Protein AF-A0A5S3RJX4-F1 (afdb_monomer_lite)

Radius of gyration: 30.33 Å; chains: 1; bounding box: 46×41×97 Å

Foldseek 3Di:
DDDDDPDPDDDPPDPPPCPPPPDDPVVVVVVVVVVVVVVPDCVVVVLVCCLCVVLNDADPPDPSVVVSLVVVQVVCVVVPPPDGDDDDDDDDDDDDDDD

Sequence (99 aa):
MKKIITGLLLTSSFLVSAAAPEFTEKQLQQVAELRTNASSSDLSYQLLESLTTEVGPRLPGTENDKKAVAWAQAKFKELGFDKVWLEEATFPEWRRFSE

Structure (mmCIF, N/CA/C/O backbone):
data_AF-A0A5S3RJX4-F1
#
_entry.id   AF-A0A5S3RJX4-F1
#
loop_
_atom_site.group_PDB
_atom_site.id
_atom_site.type_symbol
_atom_site.label_atom_id
_atom_site.label_alt_id
_atom_site.label_comp_id
_atom_site.label_asym_id
_atom_site.label_entity_id
_atom_site.label_seq_id
_atom_site.pdbx_PDB_ins_code
_atom_site.Cartn_x
_atom_site.Cartn_y
_atom_site.Cartn_z
_atom_site.occupancy
_atom_site.B_iso_or_equiv
_atom_site.auth_seq_id
_atom_site.auth_comp_id
_atom_site.auth_asym_id
_atom_site.auth_atom_id
_atom_site.pdbx_PDB_model_num
ATOM 1 N N . MET A 1 1 ? -0.122 29.740 81.166 1.00 45.62 1 MET A N 1
ATOM 2 C CA . MET A 1 1 ? 0.220 28.455 80.509 1.00 45.62 1 MET A CA 1
ATOM 3 C C . MET A 1 1 ? -1.078 27.715 80.213 1.00 45.62 1 MET A C 1
ATOM 5 O O . MET A 1 1 ? -1.849 27.586 81.153 1.00 45.62 1 MET A O 1
ATOM 9 N N . LYS A 1 2 ? -1.282 27.233 78.968 1.00 40.66 2 LYS A N 1
ATOM 10 C CA . LYS A 1 2 ? -2.522 26.636 78.390 1.00 40.66 2 LYS A CA 1
ATOM 11 C C . LYS A 1 2 ? -3.553 27.701 77.958 1.00 40.66 2 LYS A C 1
ATOM 13 O O . LYS A 1 2 ? -3.951 28.491 78.793 1.00 40.66 2 LYS A O 1
ATOM 18 N N . LYS A 1 3 ? -4.041 27.814 76.718 1.00 43.72 3 LYS A N 1
ATOM 19 C CA . LYS A 1 3 ? -3.878 27.101 75.435 1.00 43.72 3 LYS A CA 1
ATOM 20 C C . LYS A 1 3 ? -4.188 28.138 74.337 1.00 43.72 3 LYS A C 1
ATOM 22 O O . LYS A 1 3 ? -5.279 28.693 74.341 1.00 43.72 3 LYS A O 1
ATOM 27 N N . ILE A 1 4 ? -3.247 28.400 73.432 1.00 57.53 4 ILE A N 1
ATOM 28 C CA . ILE A 1 4 ? -3.464 29.181 72.205 1.00 57.53 4 ILE A CA 1
ATOM 29 C C . ILE A 1 4 ? -3.614 28.158 71.085 1.00 57.53 4 ILE A C 1
ATOM 31 O O . ILE A 1 4 ? -2.591 27.652 70.649 1.00 57.53 4 ILE A O 1
ATOM 35 N N . ILE A 1 5 ? -4.832 27.815 70.657 1.00 54.75 5 ILE A N 1
ATOM 36 C CA . ILE A 1 5 ? -5.083 27.196 69.341 1.00 54.75 5 ILE A CA 1
ATOM 37 C C . ILE A 1 5 ? -6.501 27.604 68.917 1.00 54.75 5 ILE A C 1
ATOM 39 O O . ILE A 1 5 ? -7.464 26.868 69.119 1.00 54.75 5 ILE A O 1
ATOM 43 N N . THR A 1 6 ? -6.634 28.813 68.377 1.00 49.16 6 THR A N 1
ATOM 44 C CA . THR A 1 6 ? -7.857 29.265 67.707 1.00 49.16 6 THR A CA 1
ATOM 45 C C . THR A 1 6 ? -7.665 29.079 66.205 1.00 49.16 6 THR A C 1
ATOM 47 O O . THR A 1 6 ? -6.875 29.786 65.594 1.00 49.16 6 THR A O 1
ATOM 50 N N . GLY A 1 7 ? -8.381 28.100 65.646 1.00 47.56 7 GLY A N 1
ATOM 51 C CA . GLY A 1 7 ? -8.961 28.139 64.300 1.00 47.56 7 GLY A CA 1
ATOM 52 C C . GLY A 1 7 ? -8.031 28.328 63.100 1.00 47.56 7 GLY A C 1
ATOM 53 O O . GLY A 1 7 ? -8.091 29.364 62.450 1.00 47.56 7 GLY A O 1
ATOM 54 N N . LEU A 1 8 ? -7.282 27.287 62.722 1.00 47.75 8 LEU A N 1
ATOM 55 C CA . LEU A 1 8 ? -6.777 27.124 61.354 1.00 47.75 8 LEU A CA 1
ATOM 56 C C . LEU A 1 8 ? -7.654 26.093 60.632 1.00 47.75 8 LEU A C 1
ATOM 58 O O . LEU A 1 8 ? -7.321 24.916 60.579 1.00 47.75 8 LEU A O 1
ATOM 62 N N . LEU A 1 9 ? -8.812 26.522 60.140 1.00 52.28 9 LEU A N 1
ATOM 63 C CA . LEU A 1 9 ? -9.700 25.712 59.302 1.00 52.28 9 LEU A CA 1
ATOM 64 C C . LEU A 1 9 ? -10.419 26.655 58.338 1.00 52.28 9 LEU A C 1
ATOM 66 O O . LEU A 1 9 ? -11.601 26.933 58.492 1.00 52.28 9 LEU A O 1
ATOM 70 N N . LEU A 1 10 ? -9.692 27.192 57.360 1.00 48.28 10 LEU A N 1
ATOM 71 C CA . LEU A 1 10 ? -10.308 27.789 56.181 1.00 48.28 10 LEU A CA 1
ATOM 72 C C . LEU A 1 10 ? -9.437 27.497 54.952 1.00 48.28 10 LEU A C 1
ATOM 74 O O . LEU A 1 10 ? -8.249 27.804 54.925 1.00 48.28 10 LEU A O 1
ATOM 78 N N . THR A 1 11 ? -10.094 26.891 53.961 1.00 57.22 11 THR A N 1
ATOM 79 C CA . THR A 1 11 ? -9.770 26.890 52.526 1.00 57.22 11 THR A CA 1
ATOM 80 C C . THR A 1 11 ? -8.505 26.154 52.075 1.00 57.22 11 THR A C 1
ATOM 82 O O . THR A 1 11 ? -7.550 26.765 51.607 1.00 57.22 11 THR A O 1
ATOM 85 N N . SER A 1 12 ? -8.550 24.818 52.066 1.00 51.88 12 SER A N 1
ATOM 86 C CA . SER A 1 12 ? -7.901 24.070 50.979 1.00 51.88 12 SER A CA 1
ATOM 87 C C . SER A 1 12 ? -8.954 23.860 49.892 1.00 51.88 12 SER A C 1
ATOM 89 O O . SER A 1 12 ? -9.644 22.842 49.845 1.00 51.88 12 SER A O 1
ATOM 91 N N . SER A 1 13 ? -9.168 24.898 49.082 1.00 57.69 13 SER A N 1
ATOM 92 C CA . SER A 1 13 ? -9.939 24.767 47.850 1.00 57.69 13 SER A CA 1
ATOM 93 C C . SER A 1 13 ? -9.115 23.898 46.914 1.00 57.69 13 SER A C 1
ATOM 95 O O . SER A 1 13 ? -8.097 24.331 46.379 1.00 57.69 13 SER A O 1
ATOM 97 N N . PHE A 1 14 ? -9.539 22.645 46.791 1.00 51.75 14 PHE A N 1
ATOM 98 C CA . PHE A 1 14 ? -9.089 21.699 45.787 1.00 51.75 14 PHE A CA 1
ATOM 99 C C . PHE A 1 14 ? -8.998 22.388 44.417 1.00 51.75 14 PHE A C 1
ATOM 101 O O . PHE A 1 14 ? -10.015 22.668 43.783 1.00 51.75 14 PHE A O 1
ATOM 108 N N . LEU A 1 15 ? -7.780 22.624 43.934 1.00 57.44 15 LEU A N 1
ATOM 109 C CA . LEU A 1 15 ? -7.534 22.800 42.509 1.00 57.44 15 LEU A CA 1
ATOM 110 C C . LEU A 1 15 ? -7.548 21.403 41.881 1.00 57.44 15 LEU A C 1
ATOM 112 O O . LEU A 1 15 ? -6.503 20.803 41.642 1.00 57.44 15 LEU A O 1
ATOM 116 N N . VAL A 1 16 ? -8.743 20.850 41.654 1.00 60.97 16 VAL A N 1
ATOM 117 C CA . VAL A 1 16 ? -8.889 19.750 40.696 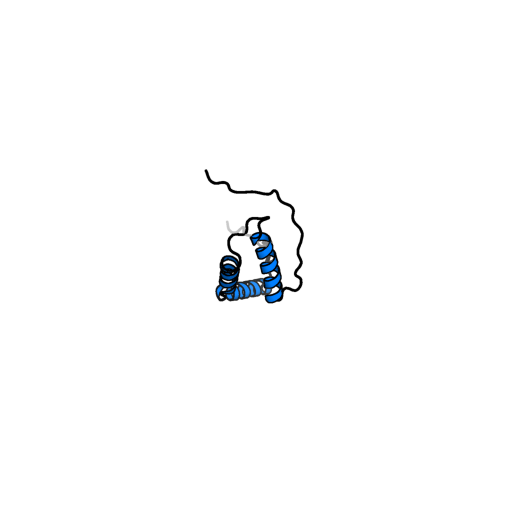1.00 60.97 16 VAL A CA 1
ATOM 118 C C . VAL A 1 16 ? -8.686 20.373 39.322 1.00 60.97 16 VAL A C 1
ATOM 120 O O . VAL A 1 16 ? -9.594 20.981 38.761 1.00 60.97 16 VAL A O 1
ATOM 123 N N . SER A 1 17 ? -7.469 20.264 38.794 1.00 65.50 17 SER A N 1
ATOM 124 C CA . SER A 1 17 ? -7.245 20.453 37.366 1.00 65.50 17 SER A CA 1
ATOM 125 C C . SER A 1 17 ? -7.932 19.291 36.654 1.00 65.50 17 SER A C 1
ATOM 127 O O . SER A 1 17 ? -7.404 18.180 36.602 1.00 65.50 17 SER A O 1
ATOM 129 N N . ALA A 1 18 ? -9.154 19.518 36.177 1.00 61.91 18 ALA A N 1
ATOM 130 C CA . ALA A 1 18 ? -9.838 18.594 35.289 1.00 61.91 18 ALA A CA 1
ATOM 131 C C . ALA A 1 18 ? -9.164 18.679 33.913 1.00 61.91 18 ALA A C 1
ATOM 133 O O . ALA A 1 18 ? -9.624 19.392 33.023 1.00 61.91 18 ALA A O 1
ATOM 134 N N . ALA A 1 19 ? -8.037 17.985 33.751 1.00 71.75 19 ALA A N 1
ATOM 135 C CA . ALA A 1 19 ? -7.528 17.680 32.425 1.00 71.75 19 ALA A CA 1
ATOM 136 C C . ALA A 1 19 ? -8.579 16.791 31.748 1.00 71.75 19 ALA A C 1
ATOM 138 O O . ALA A 1 19 ? -8.770 15.640 32.144 1.00 71.75 19 ALA A O 1
ATOM 139 N N . ALA A 1 20 ? -9.325 17.354 30.796 1.00 75.00 20 ALA A N 1
ATOM 140 C CA . ALA A 1 20 ? -10.249 16.567 29.995 1.00 75.00 20 ALA A CA 1
ATOM 141 C C . ALA A 1 20 ? -9.446 15.461 29.288 1.00 75.00 20 ALA A C 1
ATOM 143 O O . ALA A 1 20 ? -8.368 15.753 28.759 1.00 75.00 20 ALA A O 1
ATOM 144 N N . PRO A 1 21 ? -9.917 14.203 29.300 1.00 82.62 21 PRO A N 1
ATOM 145 C CA . PRO A 1 21 ? -9.219 13.134 28.607 1.00 82.62 21 PRO A CA 1
ATOM 146 C C . PRO A 1 21 ? -9.148 13.461 27.109 1.00 82.62 21 PRO A C 1
ATOM 148 O O . PRO A 1 21 ? -10.148 13.846 26.506 1.00 82.62 21 PRO A O 1
ATOM 151 N N . GLU A 1 22 ? -7.959 13.311 26.520 1.00 89.19 22 GLU A N 1
ATOM 152 C CA . GLU A 1 22 ? -7.691 13.594 25.099 1.00 89.19 22 GLU A CA 1
ATOM 153 C C . GLU A 1 22 ? -8.552 12.730 24.161 1.00 89.19 22 GLU A C 1
ATOM 155 O O . GLU A 1 22 ? -8.916 13.156 23.066 1.00 89.19 22 GLU A O 1
ATOM 160 N N . PHE A 1 23 ? -8.940 11.538 24.627 1.00 93.75 23 PHE A N 1
ATOM 161 C CA . PHE A 1 23 ? -9.796 10.601 23.911 1.00 93.75 23 PHE A CA 1
ATOM 162 C C . PHE A 1 23 ? -11.005 10.202 24.752 1.00 93.75 23 PHE A C 1
ATOM 164 O O . PHE A 1 23 ? -10.912 9.964 25.956 1.00 93.75 23 PHE A O 1
ATOM 171 N N . THR A 1 24 ? -12.146 10.067 24.087 1.00 95.62 24 THR A N 1
ATOM 172 C CA . THR A 1 24 ? -13.361 9.501 24.676 1.00 95.62 24 THR A CA 1
ATOM 173 C C . THR A 1 24 ? -13.218 7.992 24.879 1.00 95.62 24 THR A C 1
ATOM 175 O O . THR A 1 24 ? -12.511 7.314 24.132 1.00 95.62 24 THR A O 1
ATOM 178 N N . GLU A 1 25 ? -13.958 7.428 25.834 1.00 95.38 25 GLU A N 1
ATOM 179 C CA . GLU A 1 25 ? -14.000 5.973 26.050 1.00 95.38 25 GLU A CA 1
ATOM 180 C C . GLU A 1 25 ? -14.397 5.208 24.781 1.00 95.38 25 GLU A C 1
ATOM 182 O O . GLU A 1 25 ? -13.815 4.171 24.471 1.00 95.38 25 GLU A O 1
ATOM 187 N N . LYS A 1 26 ? -15.329 5.762 23.994 1.00 96.69 26 LYS A N 1
ATOM 188 C CA . LYS A 1 26 ? -15.739 5.191 22.708 1.00 96.69 26 LYS A CA 1
ATOM 189 C C . LYS A 1 26 ? -14.574 5.107 21.720 1.00 96.69 26 LYS A C 1
ATOM 191 O O . LYS A 1 26 ? -14.410 4.079 21.074 1.00 96.69 26 LYS A O 1
ATOM 196 N N . GLN A 1 27 ? -13.755 6.153 21.608 1.00 97.38 27 GLN A N 1
ATOM 197 C CA . GLN A 1 27 ? -12.576 6.125 20.733 1.00 97.38 27 GLN A CA 1
ATOM 198 C C . GLN A 1 27 ? -11.568 5.072 21.197 1.00 97.38 27 GLN A C 1
ATOM 200 O O . GLN A 1 27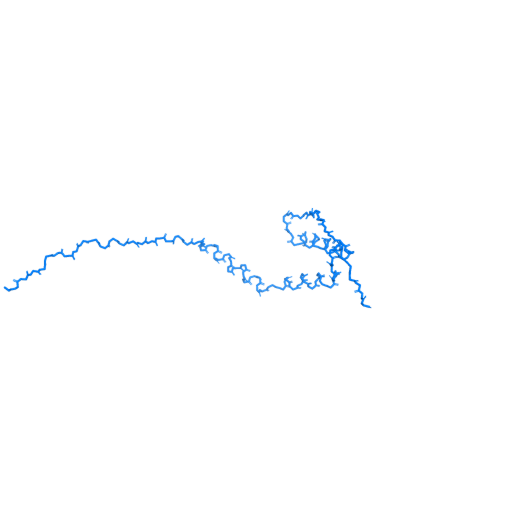 ? -11.032 4.338 20.371 1.00 97.38 27 GLN A O 1
ATOM 205 N N . LEU A 1 28 ? -11.350 4.947 22.509 1.00 97.06 28 LEU A N 1
ATOM 206 C CA . LEU A 1 28 ? -10.459 3.924 23.062 1.00 97.06 28 LEU A CA 1
ATOM 207 C C . LEU A 1 28 ? -10.966 2.504 22.768 1.00 97.06 28 LEU A C 1
ATOM 209 O O . LEU A 1 28 ? -10.174 1.636 22.401 1.00 97.06 28 LEU A O 1
ATOM 213 N N . GLN A 1 29 ? -12.278 2.277 22.865 1.00 98.00 29 GLN A N 1
ATOM 214 C CA . GLN A 1 29 ? -12.910 1.007 22.492 1.00 98.00 29 GLN A CA 1
ATOM 215 C C . GLN A 1 29 ? -12.747 0.711 20.996 1.00 98.00 29 GLN A C 1
ATOM 217 O O . GLN A 1 29 ? -12.285 -0.370 20.638 1.00 98.00 29 GLN A O 1
ATOM 222 N N . GLN A 1 30 ? -13.017 1.687 20.125 1.00 98.12 30 GLN A N 1
ATOM 223 C CA . GLN A 1 30 ? -12.845 1.540 18.675 1.00 98.12 30 GLN A CA 1
ATOM 224 C C . GLN A 1 30 ? -11.395 1.205 18.297 1.00 98.12 30 GLN A C 1
ATOM 226 O O . GLN A 1 30 ? -11.155 0.321 17.481 1.00 98.12 30 GLN A O 1
ATOM 231 N N . VAL A 1 31 ? -10.409 1.867 18.911 1.00 97.69 31 VAL A N 1
ATOM 232 C CA . VAL A 1 31 ? -8.987 1.561 18.678 1.00 97.69 31 VAL A CA 1
ATOM 233 C C . VAL A 1 31 ? -8.637 0.151 19.159 1.00 97.69 31 VAL A C 1
ATOM 235 O O . VAL A 1 31 ? -7.890 -0.559 18.483 1.00 97.69 31 VAL A O 1
ATOM 238 N N . ALA A 1 32 ? -9.182 -0.284 20.299 1.00 98.06 32 ALA A N 1
ATOM 239 C CA . ALA A 1 32 ? -8.965 -1.637 20.800 1.00 98.06 32 ALA A CA 1
ATOM 240 C C . ALA A 1 32 ? -9.524 -2.701 19.841 1.00 98.06 32 ALA A C 1
ATOM 242 O O . ALA A 1 32 ? -8.836 -3.687 19.573 1.00 98.06 32 ALA A O 1
ATOM 243 N N . GLU A 1 33 ? -10.719 -2.479 19.290 1.00 98.38 33 GLU A N 1
ATOM 244 C CA . GLU A 1 33 ? -11.336 -3.344 18.278 1.00 98.38 33 GLU A CA 1
ATOM 245 C C . GLU A 1 33 ? -10.513 -3.380 16.986 1.00 98.38 33 GLU A C 1
ATOM 247 O O . GLU A 1 33 ? -10.166 -4.461 16.509 1.00 98.38 33 GLU A O 1
ATOM 252 N N . LEU A 1 34 ? -10.124 -2.215 16.454 1.00 98.12 34 LEU A N 1
ATOM 253 C CA . LEU A 1 34 ? -9.288 -2.115 15.253 1.00 98.12 34 LEU A CA 1
ATOM 254 C C . LEU A 1 34 ? -7.967 -2.867 15.419 1.00 98.12 34 LEU A C 1
ATOM 256 O O . LEU A 1 34 ? -7.564 -3.609 14.524 1.00 98.12 34 LEU A O 1
ATOM 260 N N . ARG A 1 35 ? -7.311 -2.719 16.575 1.00 98.12 35 ARG A N 1
ATOM 261 C CA . ARG A 1 35 ? -6.077 -3.443 16.892 1.00 98.12 35 ARG A CA 1
ATOM 262 C C . ARG A 1 35 ? -6.308 -4.952 16.888 1.00 98.12 35 ARG A C 1
ATOM 264 O O . ARG A 1 35 ? -5.540 -5.669 16.258 1.00 98.12 35 ARG A O 1
ATOM 271 N N . THR A 1 36 ? -7.345 -5.431 17.574 1.00 98.38 36 THR A N 1
ATOM 272 C CA . THR A 1 36 ? -7.666 -6.866 17.628 1.00 98.38 36 THR A CA 1
ATOM 273 C C . THR A 1 36 ? -7.937 -7.429 16.231 1.00 98.38 36 THR A C 1
ATOM 275 O O . THR A 1 36 ? -7.401 -8.480 15.879 1.00 98.38 36 THR A O 1
ATOM 278 N N . ASN A 1 37 ? -8.699 -6.707 15.408 1.00 97.94 37 ASN A N 1
ATOM 279 C CA . ASN A 1 37 ? -9.001 -7.109 14.035 1.00 97.94 37 ASN A CA 1
ATOM 280 C C . ASN A 1 37 ? -7.738 -7.135 13.162 1.00 97.94 37 ASN A C 1
ATOM 282 O O . ASN A 1 37 ? -7.508 -8.095 12.434 1.00 97.94 37 ASN A O 1
ATOM 286 N N . ALA A 1 38 ? -6.880 -6.117 13.264 1.00 97.38 38 ALA A N 1
ATOM 287 C CA . ALA A 1 38 ? -5.635 -6.059 12.503 1.00 97.38 38 ALA A CA 1
ATOM 288 C C . ALA A 1 38 ? -4.648 -7.164 12.912 1.00 97.38 38 ALA A C 1
ATOM 290 O O . ALA A 1 38 ? -4.013 -7.763 12.053 1.00 97.38 38 ALA A O 1
ATOM 291 N N . SER A 1 39 ? -4.530 -7.465 14.210 1.00 97.62 39 SER A N 1
ATOM 292 C CA . SER A 1 39 ? -3.636 -8.519 14.712 1.00 97.62 39 SER A CA 1
ATOM 293 C C . SER A 1 39 ? -4.116 -9.943 14.416 1.00 97.62 39 SER A C 1
ATOM 295 O O . SER A 1 39 ? -3.329 -10.874 14.556 1.00 97.62 39 SER A O 1
ATOM 297 N N . SER A 1 40 ? -5.383 -10.123 14.040 1.00 97.62 40 SER A N 1
ATOM 298 C CA . SER A 1 40 ? -5.970 -11.427 13.694 1.00 97.62 40 SER A CA 1
ATOM 299 C C . SER A 1 40 ? -6.181 -11.624 12.189 1.00 97.62 40 SER A C 1
ATOM 301 O O . SER A 1 40 ? -6.707 -12.656 11.781 1.00 97.62 40 SER A O 1
ATOM 303 N N . SER A 1 41 ? -5.780 -10.653 11.366 1.00 98.00 41 SER A N 1
ATOM 304 C CA . SER A 1 41 ? -5.980 -10.665 9.918 1.00 98.00 41 SER A CA 1
ATOM 305 C C . SER A 1 41 ? -4.661 -10.816 9.168 1.00 98.00 41 SER A C 1
ATOM 307 O O . SER A 1 41 ? -3.722 -10.050 9.380 1.00 98.00 41 SER A O 1
ATOM 309 N N . ASP A 1 42 ? -4.631 -11.735 8.203 1.00 98.31 42 ASP A N 1
ATOM 310 C CA . ASP A 1 42 ? -3.490 -11.929 7.300 1.00 98.31 42 ASP A CA 1
ATOM 311 C C . ASP A 1 42 ? -3.502 -10.967 6.101 1.00 98.31 42 ASP A C 1
ATOM 313 O O . ASP A 1 42 ? -2.614 -11.022 5.247 1.00 98.31 42 ASP A O 1
ATOM 317 N N . LEU A 1 43 ? -4.489 -10.067 6.011 1.00 98.12 43 LEU A N 1
ATOM 318 C CA . LEU A 1 43 ? -4.693 -9.207 4.842 1.00 98.12 43 LEU A CA 1
ATOM 319 C C . LEU A 1 43 ? -3.437 -8.405 4.470 1.00 98.12 43 LEU A C 1
ATOM 321 O O . LEU A 1 43 ? -3.089 -8.312 3.296 1.00 98.12 43 LEU A O 1
ATOM 325 N N . SER A 1 44 ? -2.720 -7.861 5.456 1.00 97.44 44 SER A N 1
ATOM 326 C CA . SER A 1 44 ? -1.477 -7.112 5.218 1.00 97.44 44 SER A CA 1
ATOM 327 C C . SER A 1 44 ? -0.404 -7.970 4.546 1.00 97.44 44 SER A C 1
ATOM 329 O O . SER A 1 44 ? 0.299 -7.494 3.653 1.00 97.44 44 SER A O 1
ATOM 331 N N . TYR A 1 45 ? -0.290 -9.236 4.955 1.00 98.50 45 TYR A N 1
ATOM 332 C CA . TYR A 1 45 ? 0.646 -10.178 4.352 1.00 98.50 45 TYR A CA 1
ATOM 333 C C . TYR A 1 45 ? 0.215 -10.542 2.930 1.00 98.50 45 TYR A C 1
ATOM 335 O O . TYR A 1 45 ? 1.032 -10.467 2.021 1.00 98.50 45 TYR A O 1
ATOM 343 N N . GLN A 1 46 ? -1.067 -10.839 2.716 1.00 98.69 46 GLN A N 1
ATOM 344 C CA . GLN A 1 46 ? -1.610 -11.177 1.395 1.00 98.69 46 GLN A CA 1
ATOM 345 C C . GLN A 1 46 ? -1.447 -10.028 0.388 1.00 98.69 46 GLN A C 1
ATOM 347 O O . GLN A 1 46 ? -1.083 -10.251 -0.765 1.00 98.69 46 GLN A O 1
ATOM 352 N N . LEU A 1 47 ? -1.666 -8.780 0.819 1.00 98.56 47 LEU A N 1
ATOM 353 C CA . LEU A 1 47 ? -1.438 -7.598 -0.016 1.00 98.56 47 LEU A CA 1
ATOM 354 C C . LEU A 1 47 ? 0.043 -7.435 -0.371 1.00 98.56 47 LEU A C 1
ATOM 356 O O . LEU A 1 47 ? 0.367 -7.130 -1.520 1.00 98.56 47 LEU A O 1
ATOM 360 N N . LEU A 1 48 ? 0.939 -7.642 0.600 1.00 98.50 48 LEU A N 1
ATOM 361 C CA . LEU A 1 48 ? 2.379 -7.591 0.365 1.00 98.50 48 LEU A CA 1
ATOM 362 C C . LEU A 1 48 ? 2.817 -8.690 -0.607 1.00 98.50 48 LEU A C 1
ATOM 364 O O . LEU A 1 48 ? 3.503 -8.385 -1.580 1.00 98.50 48 LEU A O 1
ATOM 368 N N . GLU A 1 49 ? 2.403 -9.933 -0.362 1.00 98.75 49 GLU A N 1
ATOM 369 C CA . GLU A 1 49 ? 2.682 -11.088 -1.210 1.00 98.75 49 GLU A CA 1
ATOM 370 C C . GLU A 1 49 ? 2.219 -10.819 -2.642 1.00 98.75 49 GLU A C 1
ATOM 372 O O . GLU A 1 49 ? 3.051 -10.847 -3.548 1.00 98.75 49 GLU A O 1
ATOM 377 N N . SER A 1 50 ? 0.943 -10.466 -2.835 1.00 98.69 50 SER A N 1
ATOM 378 C CA . SER A 1 50 ? 0.363 -10.112 -4.137 1.00 98.69 50 SER A CA 1
ATOM 379 C C . SER A 1 50 ? 1.204 -9.050 -4.843 1.00 98.69 50 SER A C 1
ATOM 381 O O . SER A 1 50 ? 1.677 -9.259 -5.957 1.00 98.69 50 SER A O 1
ATOM 383 N N . LEU A 1 51 ? 1.514 -7.942 -4.168 1.00 98.69 51 LEU A N 1
ATOM 384 C CA . LEU A 1 51 ? 2.301 -6.862 -4.754 1.00 98.69 51 LEU A CA 1
ATOM 385 C C . LEU A 1 51 ? 3.731 -7.297 -5.124 1.00 98.69 51 LEU A C 1
ATOM 387 O O . LEU A 1 51 ? 4.264 -6.908 -6.165 1.00 98.69 51 LEU A O 1
ATOM 391 N N . THR A 1 52 ? 4.400 -8.076 -4.277 1.00 98.38 52 THR A N 1
ATOM 392 C CA . THR A 1 52 ? 5.781 -8.511 -4.541 1.00 98.38 52 THR A CA 1
ATOM 393 C C . THR A 1 52 ? 5.884 -9.643 -5.554 1.00 98.38 52 THR A C 1
ATOM 395 O O . THR A 1 52 ? 6.871 -9.692 -6.282 1.00 98.38 52 THR A O 1
ATOM 398 N N . THR A 1 53 ? 4.873 -10.501 -5.645 1.00 98.31 53 THR A N 1
ATOM 399 C CA . THR A 1 53 ? 4.860 -11.671 -6.528 1.00 98.31 53 THR A CA 1
ATOM 400 C C . THR A 1 53 ? 4.294 -11.326 -7.900 1.00 98.31 53 THR A C 1
ATOM 402 O O . THR A 1 53 ? 4.857 -11.724 -8.916 1.00 98.31 53 THR A O 1
ATOM 405 N N . GLU A 1 54 ? 3.209 -10.553 -7.955 1.00 98.12 54 GLU A N 1
ATOM 406 C CA . GLU A 1 54 ? 2.535 -10.209 -9.211 1.00 98.12 54 GLU A CA 1
ATOM 407 C C . GLU A 1 54 ? 3.195 -9.018 -9.919 1.00 98.12 54 GLU A C 1
ATOM 409 O O . GLU A 1 54 ? 3.189 -8.954 -11.150 1.00 98.12 54 GLU A O 1
ATOM 414 N N . VAL A 1 55 ? 3.781 -8.074 -9.166 1.00 98.44 55 VAL A N 1
ATOM 415 C CA . VAL A 1 55 ? 4.436 -6.879 -9.735 1.00 98.44 55 VAL A CA 1
ATOM 416 C C . VAL A 1 55 ? 5.957 -6.936 -9.606 1.00 98.44 55 VAL A C 1
ATOM 418 O O . VAL A 1 55 ? 6.671 -6.692 -10.580 1.00 98.44 55 VAL A O 1
ATOM 421 N N . GLY A 1 56 ? 6.471 -7.239 -8.411 1.00 97.94 56 GLY A N 1
ATOM 422 C CA . GLY A 1 56 ? 7.912 -7.287 -8.150 1.00 97.94 56 GLY A CA 1
ATOM 423 C C . GLY A 1 56 ? 8.578 -5.904 -8.025 1.00 97.94 56 GLY A C 1
ATOM 424 O O . GLY A 1 56 ? 7.935 -4.941 -7.582 1.00 97.94 56 GLY A O 1
ATOM 425 N N . PRO A 1 57 ? 9.885 -5.788 -8.350 1.00 97.56 57 PRO A N 1
ATOM 426 C CA . PRO A 1 57 ? 10.632 -4.531 -8.281 1.00 97.56 57 PRO A CA 1
ATOM 427 C C . PRO A 1 57 ? 10.046 -3.473 -9.220 1.00 97.56 57 PRO A C 1
ATOM 429 O O . PRO A 1 57 ? 9.829 -3.740 -10.399 1.00 97.56 57 PRO A O 1
ATOM 432 N N . ARG A 1 58 ? 9.810 -2.267 -8.698 1.00 97.06 58 ARG A N 1
ATOM 433 C CA . ARG A 1 58 ? 8.958 -1.238 -9.321 1.00 97.06 58 ARG A CA 1
ATOM 434 C C . ARG A 1 58 ?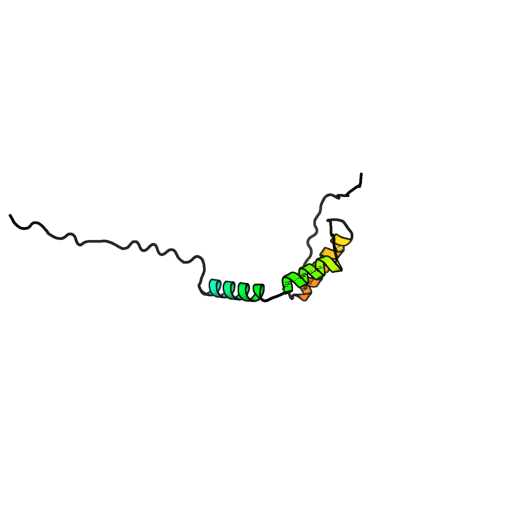 9.538 0.165 -9.135 1.00 97.06 58 ARG A C 1
ATOM 436 O O . ARG A 1 58 ? 8.957 1.018 -8.477 1.00 97.06 58 ARG A O 1
ATOM 443 N N . LEU A 1 59 ? 10.750 0.361 -9.652 1.00 95.38 59 LEU A N 1
ATOM 444 C CA . LEU A 1 59 ? 11.416 1.666 -9.652 1.00 95.38 59 LEU A CA 1
ATOM 445 C C . LEU A 1 59 ? 10.576 2.682 -10.457 1.00 95.38 59 LEU A C 1
ATOM 447 O O . LEU A 1 59 ? 10.129 2.312 -11.547 1.00 95.38 59 LEU A O 1
ATOM 451 N N . PRO A 1 60 ? 10.405 3.935 -9.991 1.00 94.44 60 PRO A N 1
ATOM 452 C CA . PRO A 1 60 ? 9.646 4.955 -10.713 1.00 94.44 60 PRO A CA 1
ATOM 453 C C . PRO A 1 60 ? 10.085 5.114 -12.174 1.00 94.44 60 PRO A C 1
ATOM 455 O O . PRO A 1 60 ? 11.279 5.109 -12.480 1.00 94.44 60 PRO A O 1
ATOM 458 N N . GLY A 1 61 ? 9.117 5.232 -13.082 1.00 91.12 61 GLY A N 1
ATOM 459 C CA . GLY A 1 61 ? 9.334 5.424 -14.521 1.00 91.12 61 GLY A CA 1
ATOM 460 C C . GLY A 1 61 ? 9.582 4.140 -15.308 1.00 91.12 61 GLY A C 1
ATOM 461 O O . GLY A 1 61 ? 9.638 4.174 -16.536 1.00 91.12 61 GLY A O 1
ATOM 462 N N . THR A 1 62 ? 9.705 2.998 -14.631 1.00 93.25 62 THR A N 1
ATOM 463 C CA . THR A 1 62 ? 9.823 1.690 -15.288 1.00 93.25 62 THR A CA 1
ATOM 464 C C . THR A 1 62 ? 8.456 1.111 -15.660 1.00 93.25 62 THR A C 1
ATOM 466 O O . THR A 1 62 ? 7.412 1.543 -15.177 1.00 93.25 62 THR A O 1
ATOM 469 N N . GLU A 1 63 ? 8.431 0.061 -16.482 1.00 94.69 63 GLU A N 1
ATOM 470 C CA . GLU A 1 63 ? 7.176 -0.638 -16.799 1.00 94.69 63 GLU A CA 1
ATOM 471 C C . GLU A 1 63 ? 6.507 -1.251 -15.559 1.00 94.69 63 GLU A C 1
ATOM 473 O O . GLU A 1 63 ? 5.280 -1.317 -15.477 1.00 94.69 63 GLU A O 1
ATOM 478 N N . ASN A 1 64 ? 7.292 -1.657 -14.559 1.00 96.88 64 ASN A N 1
ATOM 479 C CA . ASN A 1 64 ? 6.743 -2.197 -13.318 1.00 96.88 64 ASN A CA 1
ATOM 480 C C . ASN A 1 64 ? 6.181 -1.117 -12.383 1.00 96.88 64 ASN A C 1
ATOM 482 O O . ASN A 1 64 ? 5.322 -1.440 -11.568 1.00 96.88 64 ASN A O 1
ATOM 486 N N . ASP A 1 65 ? 6.591 0.146 -12.518 1.00 96.94 65 ASP A N 1
ATOM 487 C CA . ASP A 1 65 ? 5.920 1.272 -11.852 1.00 96.94 65 ASP A CA 1
ATOM 488 C C . ASP A 1 65 ? 4.479 1.412 -12.363 1.00 96.94 65 ASP A C 1
ATOM 490 O O . ASP A 1 65 ? 3.527 1.306 -11.592 1.00 96.94 65 ASP A O 1
ATOM 494 N N . LYS A 1 66 ? 4.291 1.467 -13.690 1.00 96.50 66 LYS A N 1
ATOM 495 C CA . LYS A 1 66 ? 2.949 1.507 -14.305 1.00 96.50 66 LYS A CA 1
ATOM 496 C C . LYS A 1 66 ? 2.072 0.331 -13.859 1.00 96.50 66 LYS A C 1
ATOM 498 O O . LYS A 1 66 ? 0.896 0.517 -13.546 1.00 96.50 66 LYS A O 1
ATOM 503 N N . LYS A 1 67 ? 2.643 -0.880 -13.793 1.00 98.25 67 LYS A N 1
ATOM 504 C CA . LYS A 1 67 ? 1.938 -2.068 -13.276 1.00 98.25 67 LYS A CA 1
ATOM 505 C C . LYS A 1 67 ? 1.577 -1.931 -11.800 1.00 98.25 67 LYS A C 1
ATOM 507 O O . LYS A 1 67 ? 0.468 -2.302 -11.432 1.00 98.25 67 LYS A O 1
ATOM 512 N N . ALA A 1 68 ? 2.469 -1.393 -10.968 1.00 98.56 68 ALA A N 1
ATOM 513 C CA . ALA A 1 68 ? 2.201 -1.164 -9.552 1.00 98.56 68 ALA A CA 1
ATOM 514 C C . ALA A 1 68 ? 1.052 -0.172 -9.339 1.00 98.56 68 ALA A C 1
ATOM 516 O O . ALA A 1 68 ? 0.183 -0.417 -8.504 1.00 98.56 68 ALA A O 1
ATOM 517 N N . VAL A 1 69 ? 1.013 0.908 -10.124 1.00 98.38 69 VAL A N 1
ATOM 518 C CA . VAL A 1 69 ? -0.075 1.895 -10.093 1.00 98.38 69 VAL A CA 1
ATOM 519 C C . VAL A 1 69 ? -1.409 1.249 -10.477 1.00 98.38 69 VAL A C 1
ATOM 521 O O . VAL A 1 69 ? -2.401 1.403 -9.761 1.00 98.38 69 VAL A O 1
ATOM 524 N N . ALA A 1 70 ? -1.438 0.478 -11.569 1.00 98.38 70 ALA A N 1
ATOM 525 C CA . ALA A 1 70 ? -2.642 -0.233 -12.002 1.00 98.38 70 ALA A CA 1
ATOM 526 C C . ALA A 1 70 ? -3.108 -1.276 -10.969 1.00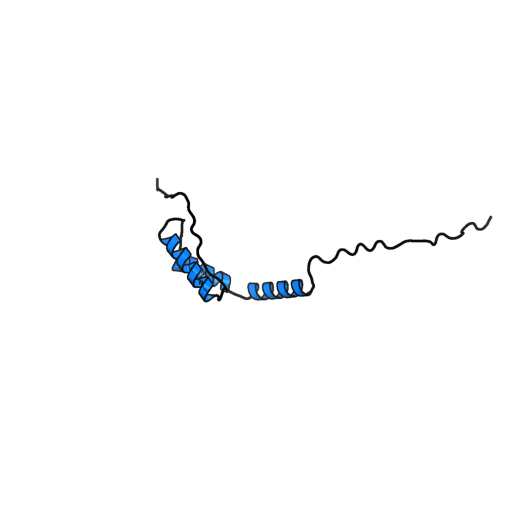 98.38 70 ALA A C 1
ATOM 528 O O . ALA A 1 70 ? -4.298 -1.340 -10.651 1.00 98.38 70 ALA A O 1
ATOM 529 N N . TRP A 1 71 ? -2.172 -2.045 -10.404 1.00 98.69 71 TRP A N 1
ATOM 530 C CA . TRP A 1 71 ? -2.432 -2.997 -9.322 1.00 98.69 71 TRP A CA 1
ATOM 531 C C . TRP A 1 71 ? -3.046 -2.298 -8.102 1.00 98.69 71 TRP A C 1
ATOM 533 O O . TRP A 1 71 ? -4.081 -2.737 -7.604 1.00 98.69 71 TRP A O 1
ATOM 543 N N . ALA A 1 72 ? -2.476 -1.170 -7.663 1.00 98.56 72 ALA A N 1
ATOM 544 C CA . ALA A 1 72 ? -2.945 -0.451 -6.478 1.00 98.56 72 ALA A CA 1
ATOM 545 C C . ALA A 1 72 ? -4.361 0.099 -6.681 1.00 98.56 72 ALA A C 1
ATOM 547 O O . ALA A 1 72 ? -5.222 -0.054 -5.814 1.00 98.56 72 ALA A O 1
ATOM 548 N N . GLN A 1 73 ? -4.633 0.673 -7.859 1.00 98.62 73 GLN A N 1
ATOM 549 C CA . GLN A 1 73 ? -5.970 1.150 -8.202 1.00 98.62 73 GLN A CA 1
ATOM 550 C C . GLN A 1 73 ? -7.001 0.011 -8.184 1.00 98.62 73 GLN A C 1
ATOM 552 O O . GLN A 1 73 ? -8.110 0.195 -7.678 1.00 98.62 73 GLN A O 1
ATOM 557 N N . ALA A 1 74 ? -6.655 -1.156 -8.733 1.00 98.56 74 ALA A N 1
ATOM 558 C CA . ALA A 1 74 ? -7.530 -2.324 -8.725 1.00 98.56 74 ALA A CA 1
ATOM 559 C C . ALA A 1 74 ? -7.780 -2.830 -7.296 1.00 98.56 74 ALA A C 1
ATOM 561 O O . ALA A 1 74 ? -8.935 -3.027 -6.922 1.00 98.56 74 ALA A O 1
ATOM 562 N N . LYS A 1 75 ? -6.731 -2.953 -6.473 1.00 98.50 75 LYS A N 1
ATOM 563 C CA . LYS A 1 75 ? -6.851 -3.431 -5.089 1.00 98.50 75 LYS A CA 1
ATOM 564 C C . LYS A 1 75 ? -7.661 -2.497 -4.204 1.00 98.50 75 LYS A C 1
ATOM 566 O O . LYS A 1 75 ? -8.481 -2.969 -3.429 1.00 98.50 75 LYS A O 1
ATOM 571 N N . PHE A 1 76 ? -7.514 -1.182 -4.344 1.00 98.50 76 PHE A N 1
ATOM 572 C CA . PHE A 1 76 ? -8.342 -0.247 -3.577 1.00 98.50 76 PHE A CA 1
ATOM 573 C C . PHE A 1 76 ? -9.820 -0.311 -3.985 1.00 98.50 76 PHE A C 1
ATOM 575 O O . PHE A 1 76 ? -10.693 -0.219 -3.126 1.00 98.50 76 PHE A O 1
ATOM 582 N N . LYS A 1 77 ? -10.125 -0.535 -5.270 1.00 98.44 77 LYS A N 1
ATOM 583 C CA . LYS A 1 77 ? -11.509 -0.776 -5.7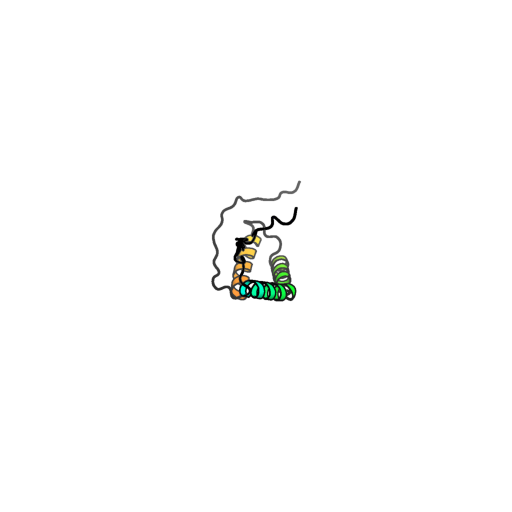11 1.00 98.44 77 LYS A CA 1
ATOM 584 C C . LYS A 1 77 ? -12.059 -2.095 -5.156 1.00 98.44 77 LYS A C 1
ATOM 586 O O . LYS A 1 77 ? -13.185 -2.120 -4.677 1.00 98.44 77 LYS A O 1
ATOM 591 N N . GLU A 1 78 ? -11.265 -3.165 -5.194 1.00 98.12 78 GLU A N 1
ATOM 592 C CA . GLU A 1 78 ? -11.623 -4.490 -4.663 1.00 98.12 78 GLU A CA 1
ATOM 593 C C . GLU A 1 78 ? -11.900 -4.455 -3.152 1.00 98.12 78 GLU A C 1
ATOM 595 O O . GLU A 1 78 ? -12.867 -5.050 -2.688 1.00 98.12 78 GLU A O 1
ATOM 600 N N . LEU A 1 79 ? -11.098 -3.701 -2.394 1.00 98.06 79 LEU A N 1
ATOM 601 C CA . LEU A 1 79 ? -11.255 -3.515 -0.947 1.00 98.06 79 LEU A CA 1
ATOM 602 C C . LEU A 1 79 ? -12.433 -2.600 -0.564 1.00 98.06 79 LEU A C 1
ATOM 604 O O . LEU A 1 79 ? -12.702 -2.426 0.623 1.00 98.06 79 LEU A O 1
ATOM 608 N N . GLY A 1 80 ? -13.135 -2.019 -1.541 1.00 98.38 80 GLY A N 1
ATOM 609 C CA . GLY A 1 80 ? -14.345 -1.235 -1.301 1.00 98.38 80 GLY A CA 1
ATOM 610 C C . GLY A 1 80 ? -14.100 0.179 -0.771 1.00 98.38 80 GLY A C 1
ATOM 611 O O . GLY A 1 80 ? -14.956 0.715 -0.074 1.00 98.38 80 GLY A O 1
ATOM 612 N N . PHE A 1 81 ? -12.955 0.797 -1.084 1.00 98.38 81 PHE A N 1
ATOM 613 C CA . PHE A 1 81 ? -12.733 2.210 -0.760 1.00 98.38 81 PHE A CA 1
ATOM 614 C C . PHE A 1 81 ? -13.746 3.111 -1.484 1.00 98.38 81 PHE A C 1
ATOM 616 O O . PHE A 1 81 ? -14.022 2.917 -2.669 1.00 98.38 81 PHE A O 1
ATOM 623 N N . ASP A 1 82 ? -14.236 4.152 -0.800 1.00 98.50 82 ASP A N 1
ATOM 624 C CA . ASP A 1 82 ? -15.287 5.043 -1.321 1.00 98.50 82 ASP A CA 1
ATOM 625 C C . ASP A 1 82 ? -14.892 5.765 -2.618 1.00 98.50 82 ASP A C 1
ATOM 627 O O . ASP A 1 82 ? -15.724 6.032 -3.488 1.00 98.50 82 ASP A O 1
ATOM 631 N N . LYS A 1 83 ? -13.614 6.138 -2.736 1.00 98.19 83 LYS A N 1
ATOM 632 C CA . LYS A 1 83 ? -13.069 6.884 -3.872 1.00 98.19 83 LYS A CA 1
ATOM 633 C C . LYS A 1 83 ? -11.646 6.428 -4.163 1.00 98.19 83 LYS A C 1
ATOM 635 O O . LYS A 1 83 ? -10.812 6.381 -3.265 1.00 98.19 83 LYS A O 1
ATOM 640 N N . VAL A 1 84 ? -11.363 6.162 -5.436 1.00 98.31 84 VAL A N 1
ATOM 641 C CA . VAL A 1 84 ? -10.036 5.766 -5.923 1.00 98.31 84 VAL A CA 1
ATOM 642 C C . VAL A 1 84 ? -9.734 6.540 -7.203 1.00 98.31 84 VAL A C 1
ATOM 644 O O . VAL A 1 84 ? -10.431 6.375 -8.205 1.00 98.31 84 VAL A O 1
ATOM 647 N N . TRP A 1 85 ? -8.697 7.374 -7.184 1.00 98.06 85 TRP A N 1
ATOM 648 C CA . TRP A 1 85 ? -8.227 8.146 -8.338 1.00 98.06 85 TRP A CA 1
ATOM 649 C C . TRP A 1 85 ? -6.700 8.112 -8.417 1.00 98.06 85 TRP A C 1
ATOM 651 O O . TRP A 1 85 ? -6.036 7.636 -7.498 1.00 98.06 85 TRP A O 1
ATOM 661 N N . LEU A 1 86 ? -6.157 8.559 -9.548 1.00 98.06 86 LEU A N 1
ATOM 662 C CA . LEU A 1 86 ? -4.719 8.683 -9.767 1.00 98.06 86 LEU A CA 1
ATOM 663 C C . LEU A 1 86 ? -4.360 10.162 -9.855 1.00 98.06 86 LEU A C 1
ATOM 665 O O . LEU A 1 86 ? -5.105 10.941 -10.449 1.00 98.06 86 LEU A O 1
ATOM 669 N N . GLU A 1 87 ? -3.216 10.520 -9.287 1.00 97.75 87 GLU A N 1
ATOM 670 C CA . GLU A 1 87 ? -2.614 11.844 -9.411 1.00 97.75 87 GLU A CA 1
ATOM 671 C C . GLU A 1 87 ? -1.284 11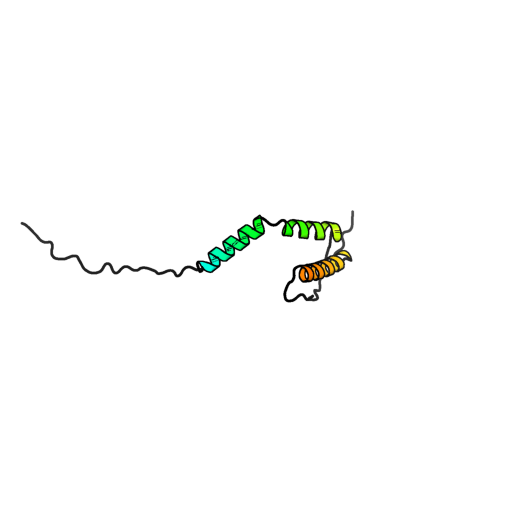.691 -10.143 1.00 97.75 87 GLU A C 1
ATOM 673 O O . GLU A 1 87 ? -0.465 10.838 -9.793 1.00 97.75 87 GLU A O 1
ATOM 678 N N . GLU A 1 88 ? -1.089 12.476 -11.199 1.00 95.12 88 GLU A N 1
ATOM 679 C CA . GLU A 1 88 ? 0.136 12.417 -11.990 1.00 95.12 88 GLU A CA 1
ATOM 680 C C . GLU A 1 88 ? 1.310 13.005 -11.200 1.00 95.12 88 GLU A C 1
ATOM 682 O O . GLU A 1 88 ? 1.208 14.077 -10.604 1.00 95.12 88 GLU A O 1
ATOM 687 N N . ALA A 1 89 ? 2.449 12.312 -11.226 1.00 93.25 89 ALA A N 1
ATOM 688 C CA . ALA A 1 89 ? 3.679 12.746 -10.577 1.00 93.25 89 ALA A CA 1
ATOM 689 C C . ALA A 1 89 ? 4.828 12.782 -11.588 1.00 93.25 89 ALA A C 1
ATOM 691 O O . ALA A 1 89 ? 4.950 11.908 -12.444 1.00 93.25 89 ALA A O 1
ATOM 692 N N . THR A 1 90 ? 5.689 13.793 -11.472 1.00 94.38 90 THR A N 1
ATOM 693 C CA . THR A 1 90 ? 6.902 13.931 -12.291 1.00 94.38 90 THR A CA 1
ATOM 694 C C . THR A 1 90 ? 8.135 13.686 -11.431 1.00 94.38 90 THR A C 1
ATOM 696 O O . THR A 1 90 ? 8.231 14.195 -10.316 1.00 94.38 90 THR A O 1
ATOM 699 N N . PHE A 1 91 ? 9.096 12.930 -11.952 1.00 90.50 91 PHE A N 1
ATOM 700 C CA . PHE A 1 91 ? 10.348 12.605 -11.271 1.00 90.50 91 PHE A CA 1
ATOM 701 C C . PHE A 1 91 ? 11.483 12.425 -12.293 1.00 90.50 91 PHE A C 1
ATOM 703 O O . PHE A 1 91 ? 11.214 12.141 -13.463 1.00 90.50 91 PHE A O 1
ATOM 710 N N . PRO A 1 92 ? 12.752 12.610 -11.887 1.00 92.12 92 PRO A N 1
ATOM 711 C CA . PRO A 1 92 ? 13.892 12.357 -12.761 1.00 92.12 92 PRO A CA 1
ATOM 712 C C . PRO A 1 92 ? 14.033 10.861 -13.072 1.00 92.12 92 PRO A C 1
ATOM 714 O O . PRO A 1 92 ? 13.786 10.009 -12.218 1.00 92.12 92 PRO A O 1
ATOM 717 N N . GLU A 1 93 ? 14.482 10.538 -14.285 1.00 90.12 93 GLU A N 1
ATOM 718 C CA . GLU A 1 93 ? 14.794 9.160 -14.663 1.00 90.12 93 GLU A CA 1
ATOM 719 C C . GLU A 1 93 ? 16.126 8.724 -14.037 1.00 90.12 93 GLU A C 1
ATOM 721 O O . GLU A 1 93 ? 17.144 9.408 -14.161 1.00 90.12 93 GLU A O 1
ATOM 726 N N . TRP A 1 94 ? 16.132 7.558 -13.389 1.00 90.25 94 TRP A N 1
ATOM 727 C CA . TRP A 1 94 ? 17.346 6.934 -12.873 1.00 90.25 94 TRP A CA 1
ATOM 728 C C . TRP A 1 94 ? 17.541 5.548 -13.484 1.00 90.25 94 TRP A C 1
ATOM 730 O O . TRP A 1 94 ? 16.609 4.745 -13.543 1.00 90.25 94 TRP A O 1
ATOM 740 N N . ARG A 1 95 ? 18.775 5.245 -13.902 1.00 87.81 95 ARG A N 1
ATOM 741 C CA . ARG A 1 95 ? 19.165 3.926 -14.411 1.00 87.81 95 ARG A CA 1
ATOM 742 C C . ARG A 1 95 ? 20.406 3.421 -13.689 1.00 87.81 95 ARG A C 1
ATOM 744 O O . ARG A 1 95 ? 21.393 4.141 -13.557 1.00 87.81 95 ARG A O 1
ATOM 751 N N . ARG A 1 96 ? 20.355 2.159 -13.255 1.00 89.88 96 ARG A N 1
ATOM 752 C CA . ARG A 1 96 ? 21.526 1.440 -12.744 1.00 89.88 96 ARG A CA 1
ATOM 753 C C . ARG A 1 96 ? 22.343 0.920 -13.922 1.00 89.88 96 ARG A C 1
ATOM 755 O O . ARG A 1 96 ? 21.799 0.193 -14.748 1.00 89.88 96 ARG A O 1
ATOM 762 N N . PHE A 1 97 ? 23.634 1.216 -13.939 1.00 89.25 97 PHE A N 1
ATOM 763 C CA . PHE A 1 97 ? 24.608 0.542 -14.795 1.00 89.25 97 PHE A CA 1
ATOM 764 C C . PHE A 1 97 ? 25.457 -0.395 -13.929 1.00 89.25 97 PHE A C 1
ATOM 766 O O . PHE A 1 97 ? 25.624 -0.135 -12.734 1.00 89.25 97 PHE A O 1
ATOM 773 N N . SER A 1 98 ? 25.919 -1.509 -14.496 1.00 88.81 98 SER A N 1
ATOM 774 C CA . SER A 1 98 ? 26.961 -2.319 -13.861 1.00 88.81 98 SER A CA 1
ATOM 775 C C . SER A 1 98 ? 28.330 -1.700 -14.136 1.00 88.81 98 SER A C 1
ATOM 777 O O . SER A 1 98 ? 28.475 -0.928 -15.086 1.00 88.81 98 SER A O 1
ATOM 779 N N . GLU A 1 99 ? 29.305 -2.050 -13.300 1.00 78.00 99 GLU A N 1
ATOM 780 C CA . GLU A 1 99 ? 30.728 -1.854 -13.607 1.00 78.00 99 GLU A CA 1
ATOM 781 C C . GLU A 1 99 ? 31.159 -2.679 -14.829 1.00 78.00 99 GLU A C 1
ATOM 783 O O . GLU A 1 99 ? 30.498 -3.714 -15.111 1.00 78.00 99 GLU A O 1
#

pLDDT: mean 87.81, std 17.36, range [40.66, 98.75]

Secondary structure (DSSP, 8-state):
---------------------SS-HHHHHHHHHHHHHHHT--HHHHHHHHIIIII----TTSHHHHHHHHHHHHHHHHTT-S-----------------